Protein AF-A0A8J2L4F2-F1 (afdb_monomer_lite)

Sequence (166 aa):
MAMRLTNVILVDCFCTAGYQGKSCDRCDYGYFGNPWEPSGICQPCRCNPYGSVSDECHEITGQCNCRKGVTGRDCSRCSGRHVIIGKMCTSCDDQCTGLLLNTVEDISNILYRVNISQDTAAVWKALLILDTTAKNLRGNVTNLMTLPLFLDDMPDYSNLYRIFLV

Organism: NCBI:txid39272

Structure (mmCIF, N/CA/C/O backbone):
data_AF-A0A8J2L4F2-F1
#
_entry.id   AF-A0A8J2L4F2-F1
#
loop_
_atom_site.group_PDB
_atom_site.id
_atom_site.type_symbol
_atom_site.label_atom_id
_atom_site.label_alt_id
_atom_site.label_comp_id
_atom_site.label_asym_id
_atom_site.label_entity_id
_atom_site.label_seq_id
_atom_site.pdbx_PDB_ins_code
_atom_site.Cartn_x
_atom_site.Cartn_y
_atom_site.Cartn_z
_atom_site.occupancy
_atom_site.B_iso_or_equiv
_atom_site.auth_seq_id
_atom_site.auth_comp_id
_atom_site.auth_asym_id
_atom_site.auth_atom_id
_atom_site.pdbx_PDB_model_num
ATOM 1 N N . MET A 1 1 ? 27.275 -8.928 -28.806 1.00 44.38 1 MET A N 1
ATOM 2 C CA . MET A 1 1 ? 27.590 -9.550 -30.115 1.00 44.38 1 MET A CA 1
ATOM 3 C C . MET A 1 1 ? 26.737 -8.856 -31.165 1.00 44.38 1 MET A C 1
ATOM 5 O O . MET A 1 1 ? 25.538 -8.780 -30.958 1.00 44.38 1 MET A O 1
ATOM 9 N N . ALA A 1 2 ? 27.319 -8.304 -32.232 1.00 48.75 2 ALA A N 1
ATOM 10 C CA . ALA A 1 2 ? 26.551 -7.661 -33.302 1.00 48.75 2 ALA A CA 1
ATOM 11 C C . ALA A 1 2 ? 26.219 -8.697 -34.389 1.00 48.75 2 ALA A C 1
ATOM 13 O O . ALA A 1 2 ? 27.132 -9.215 -35.034 1.00 48.75 2 ALA A O 1
ATOM 14 N N . MET A 1 3 ? 24.939 -9.021 -34.590 1.00 52.62 3 MET A N 1
ATOM 15 C CA . MET A 1 3 ? 24.500 -9.808 -35.748 1.00 52.62 3 MET A CA 1
ATOM 16 C C . MET A 1 3 ? 24.290 -8.871 -36.941 1.00 52.62 3 MET A C 1
ATOM 18 O O . MET A 1 3 ? 23.535 -7.905 -36.868 1.00 52.62 3 MET A O 1
ATOM 22 N N . ARG A 1 4 ? 25.001 -9.140 -38.039 1.00 50.22 4 ARG A N 1
ATOM 23 C CA . ARG A 1 4 ? 25.004 -8.320 -39.254 1.00 50.22 4 ARG A CA 1
ATOM 24 C C . ARG A 1 4 ? 23.988 -8.894 -40.244 1.00 50.22 4 ARG A C 1
ATOM 26 O O . ARG A 1 4 ? 24.300 -9.838 -40.961 1.00 50.22 4 ARG A O 1
ATOM 33 N N . LEU A 1 5 ? 22.792 -8.318 -40.309 1.00 54.59 5 LEU A N 1
ATOM 34 C CA . LEU A 1 5 ? 21.859 -8.533 -41.417 1.00 54.59 5 LEU A CA 1
ATOM 35 C C . LEU A 1 5 ? 21.591 -7.166 -42.060 1.00 54.59 5 LEU A C 1
ATOM 37 O O . LEU A 1 5 ? 21.020 -6.284 -41.434 1.00 54.59 5 LEU A O 1
ATOM 41 N N . THR A 1 6 ? 22.097 -6.991 -43.289 1.00 58.97 6 THR A N 1
ATOM 42 C CA . THR A 1 6 ? 21.837 -5.871 -44.222 1.00 58.97 6 THR A CA 1
ATOM 43 C C . THR A 1 6 ? 22.084 -4.447 -43.695 1.00 58.97 6 THR A C 1
ATOM 45 O O . THR A 1 6 ? 21.183 -3.868 -43.118 1.00 58.97 6 THR A O 1
ATOM 48 N N . ASN A 1 7 ? 23.269 -3.859 -43.946 1.00 61.09 7 ASN A N 1
ATOM 49 C CA . ASN A 1 7 ? 23.603 -2.408 -43.896 1.00 61.09 7 ASN A CA 1
ATOM 50 C C . ASN A 1 7 ? 22.939 -1.512 -42.818 1.00 61.09 7 ASN A C 1
ATOM 52 O O . ASN A 1 7 ? 22.849 -0.299 -42.982 1.00 61.09 7 ASN A O 1
ATOM 56 N N . VAL A 1 8 ? 22.535 -2.085 -41.690 1.00 60.38 8 VAL A N 1
ATOM 57 C CA . VAL A 1 8 ? 21.955 -1.401 -40.541 1.00 60.38 8 VAL A CA 1
ATOM 58 C C . VAL A 1 8 ? 22.676 -1.961 -39.326 1.00 60.38 8 VAL A C 1
ATOM 60 O O . VAL A 1 8 ? 22.581 -3.147 -39.016 1.00 60.38 8 VAL A O 1
ATOM 63 N N . ILE A 1 9 ? 23.462 -1.119 -38.661 1.00 64.19 9 ILE A N 1
ATOM 64 C CA . ILE A 1 9 ? 24.018 -1.456 -37.352 1.00 64.19 9 ILE A CA 1
ATOM 65 C C . ILE A 1 9 ? 22.866 -1.284 -36.360 1.00 64.19 9 ILE A C 1
ATOM 67 O O . ILE A 1 9 ? 22.557 -0.167 -35.952 1.00 64.19 9 ILE A O 1
ATOM 71 N N . LEU A 1 10 ? 22.198 -2.382 -36.007 1.00 57.62 10 LEU A N 1
ATOM 72 C CA . LEU A 1 10 ? 21.306 -2.415 -34.851 1.00 57.62 10 LEU A CA 1
ATOM 73 C C . LEU A 1 10 ? 22.183 -2.325 -33.599 1.00 57.62 10 LEU A C 1
ATOM 75 O O . LEU A 1 10 ? 22.787 -3.307 -33.169 1.00 57.62 10 LEU A O 1
ATOM 79 N N . VAL A 1 11 ? 22.317 -1.109 -33.066 1.00 65.69 11 VAL A N 1
ATOM 80 C CA . VAL A 1 11 ? 22.847 -0.893 -31.719 1.00 65.69 11 VAL A CA 1
ATOM 81 C C . VAL A 1 11 ? 21.761 -1.356 -30.762 1.00 65.69 11 VAL A C 1
ATOM 83 O O . VAL A 1 11 ? 20.784 -0.646 -30.536 1.00 65.69 11 VAL A O 1
ATOM 86 N N . ASP A 1 12 ? 21.913 -2.579 -30.269 1.00 63.72 12 ASP A N 1
ATOM 87 C CA . ASP A 1 12 ? 21.112 -3.084 -29.167 1.00 63.72 12 ASP A CA 1
ATOM 88 C C . ASP A 1 12 ? 21.748 -2.586 -27.865 1.00 63.72 12 ASP A C 1
ATOM 90 O O . ASP A 1 12 ? 22.872 -2.966 -27.514 1.00 63.72 12 ASP A O 1
ATOM 94 N N . CYS A 1 13 ? 21.084 -1.636 -27.211 1.00 71.38 13 CYS A N 1
ATOM 95 C CA . CYS A 1 13 ? 21.516 -1.129 -25.917 1.00 71.38 13 CYS A CA 1
ATOM 96 C C . CYS A 1 13 ? 21.115 -2.148 -24.851 1.00 71.38 13 CYS A C 1
ATOM 98 O O . CYS A 1 13 ? 19.934 -2.332 -24.572 1.00 71.38 13 CYS A O 1
ATOM 100 N N . PHE A 1 14 ? 22.101 -2.794 -24.231 1.00 83.69 14 PHE A N 1
ATOM 101 C CA . PHE A 1 14 ? 21.850 -3.678 -23.097 1.00 83.69 14 PHE A CA 1
ATOM 102 C C . PHE A 1 14 ? 21.649 -2.841 -21.834 1.00 83.69 14 PHE A C 1
ATOM 104 O O . PHE A 1 14 ? 22.610 -2.307 -21.278 1.00 83.69 14 PHE A O 1
ATOM 111 N N . CYS A 1 15 ? 20.398 -2.720 -21.396 1.00 88.94 15 CYS A N 1
ATOM 112 C CA . CYS A 1 15 ? 20.060 -2.029 -20.159 1.00 88.94 15 CYS A CA 1
ATOM 113 C C . CYS A 1 15 ? 20.359 -2.885 -18.925 1.00 88.94 15 CYS A C 1
ATOM 115 O O . CYS A 1 15 ? 20.265 -4.114 -18.947 1.00 88.94 15 CYS A O 1
ATOM 117 N N . THR A 1 16 ? 20.717 -2.223 -17.825 1.00 90.56 16 THR A N 1
ATOM 118 C CA . THR A 1 16 ? 20.777 -2.855 -16.504 1.00 90.56 16 THR A CA 1
ATOM 119 C C . THR A 1 16 ? 19.389 -3.321 -16.071 1.00 90.56 16 THR A C 1
ATOM 121 O O . THR A 1 16 ? 18.385 -2.730 -16.462 1.00 90.56 16 THR A O 1
ATOM 124 N N . ALA A 1 17 ? 19.327 -4.355 -15.229 1.00 91.69 17 ALA A N 1
ATOM 125 C CA . ALA A 1 17 ? 18.059 -4.888 -14.733 1.00 91.69 17 ALA A CA 1
ATOM 126 C C . ALA A 1 17 ? 17.176 -3.780 -14.127 1.00 91.69 17 ALA A C 1
ATOM 128 O O . ALA A 1 17 ? 17.641 -3.002 -13.292 1.00 91.69 17 ALA A O 1
ATOM 129 N N . GLY A 1 18 ? 15.912 -3.727 -14.553 1.00 92.75 18 GLY A N 1
ATOM 130 C CA . GLY A 1 18 ? 14.942 -2.718 -14.123 1.00 92.75 18 GLY A CA 1
ATOM 131 C C . GLY A 1 18 ? 14.886 -1.451 -14.977 1.00 92.75 18 GLY A C 1
ATOM 132 O O . GLY A 1 18 ? 14.097 -0.562 -14.663 1.00 92.75 18 GLY A O 1
ATOM 133 N N . TYR A 1 19 ? 15.677 -1.362 -16.049 1.00 93.81 19 TYR A N 1
ATOM 134 C CA . TYR A 1 19 ? 15.682 -0.243 -16.992 1.00 93.81 19 TYR A CA 1
ATOM 135 C C . TYR A 1 19 ? 15.325 -0.722 -18.401 1.00 93.81 19 TYR A C 1
ATOM 137 O O . TYR A 1 19 ? 15.738 -1.801 -18.820 1.00 93.81 19 TYR A O 1
ATOM 145 N N . GLN A 1 20 ? 14.613 0.113 -19.152 1.00 91.31 20 GLN A N 1
ATOM 146 C CA . GLN A 1 20 ? 14.203 -0.143 -20.530 1.00 91.31 20 GLN A CA 1
ATOM 147 C C . GLN A 1 20 ? 14.282 1.123 -21.394 1.00 91.31 20 GLN A C 1
ATOM 149 O O . GLN A 1 20 ? 14.461 2.240 -20.905 1.00 91.31 20 GLN A O 1
ATOM 154 N N . GLY A 1 21 ? 14.093 0.948 -22.702 1.00 88.25 21 GLY A N 1
ATOM 155 C CA . GLY A 1 21 ? 14.142 2.022 -23.691 1.00 88.25 21 GLY A CA 1
ATOM 156 C C . GLY A 1 21 ? 15.442 2.025 -24.487 1.00 88.25 21 GLY A C 1
ATOM 157 O O . GLY A 1 21 ? 16.420 1.374 -24.132 1.00 88.25 21 GLY A O 1
ATOM 158 N N . LYS A 1 22 ? 15.457 2.778 -25.591 1.00 86.25 22 LYS A N 1
ATOM 159 C CA . LYS A 1 22 ? 16.610 2.826 -26.506 1.00 86.25 22 LYS A CA 1
ATOM 160 C C . LYS A 1 22 ? 17.876 3.348 -25.818 1.00 86.25 22 LYS A C 1
ATOM 162 O O . LYS A 1 22 ? 18.977 2.980 -26.215 1.00 86.25 22 LYS A O 1
ATOM 167 N N . SER A 1 23 ? 17.704 4.190 -24.803 1.00 87.12 23 SER A N 1
ATOM 168 C CA . SER A 1 23 ? 18.790 4.785 -24.023 1.00 87.12 23 SER A CA 1
ATOM 169 C C . SER A 1 23 ? 18.741 4.381 -22.546 1.00 87.12 23 SER A C 1
ATOM 171 O O . SER A 1 23 ? 19.390 5.034 -21.736 1.00 87.12 23 SER A O 1
ATOM 173 N N . CYS A 1 24 ? 17.978 3.337 -22.190 1.00 89.75 24 CYS A N 1
ATOM 174 C CA . CYS A 1 24 ? 17.750 2.920 -20.798 1.00 89.75 24 CYS A CA 1
ATOM 175 C C . CYS A 1 24 ? 17.217 4.058 -19.912 1.00 89.75 24 CYS A C 1
ATOM 177 O O . CYS A 1 24 ? 17.610 4.224 -18.760 1.00 89.75 24 CYS A O 1
ATOM 179 N N . ASP A 1 25 ? 16.349 4.877 -20.496 1.00 89.25 25 ASP A N 1
ATOM 180 C CA . ASP A 1 25 ? 15.871 6.146 -19.963 1.00 89.25 25 ASP A CA 1
ATOM 181 C C . ASP A 1 25 ? 14.566 6.009 -19.167 1.00 89.25 25 ASP A C 1
ATOM 183 O O . ASP A 1 25 ? 14.094 6.973 -18.573 1.00 89.25 25 ASP A O 1
ATOM 187 N N . ARG A 1 26 ? 13.984 4.806 -19.122 1.00 91.50 26 ARG A N 1
ATOM 188 C CA . ARG A 1 26 ? 12.739 4.516 -18.402 1.00 91.50 26 ARG A CA 1
ATOM 189 C C . ARG A 1 26 ? 12.878 3.266 -17.550 1.00 91.50 26 ARG A C 1
ATOM 191 O O . ARG A 1 26 ? 13.705 2.404 -17.837 1.00 91.50 26 ARG A O 1
ATOM 198 N N . CYS A 1 27 ? 12.043 3.153 -16.523 1.00 94.75 27 CYS A N 1
ATOM 199 C CA . CYS A 1 27 ? 11.979 1.940 -15.719 1.00 94.75 27 CYS A CA 1
ATOM 200 C C . CYS A 1 27 ? 11.226 0.835 -16.449 1.00 94.75 27 CYS A C 1
ATOM 202 O O . CYS A 1 27 ? 10.245 1.096 -17.145 1.00 94.75 27 CYS A O 1
ATOM 204 N N . ASP A 1 28 ? 11.748 -0.383 -16.335 1.00 94.62 28 ASP A N 1
ATOM 205 C CA . ASP A 1 28 ? 11.176 -1.581 -16.942 1.00 94.62 28 ASP A CA 1
ATOM 206 C C . ASP A 1 28 ? 9.878 -2.005 -16.240 1.00 94.62 28 ASP A C 1
ATOM 208 O O . ASP A 1 28 ? 9.529 -1.501 -15.169 1.00 94.62 28 ASP A O 1
ATOM 212 N N . TYR A 1 29 ? 9.158 -2.945 -16.840 1.00 93.38 29 TYR A N 1
ATOM 213 C CA . TYR A 1 29 ? 7.964 -3.543 -16.257 1.00 93.38 29 TYR A CA 1
ATOM 214 C C . TYR A 1 29 ? 8.206 -4.029 -14.820 1.00 93.38 29 TYR A C 1
ATOM 216 O O . TYR A 1 29 ? 9.168 -4.744 -14.543 1.00 93.38 29 TYR A O 1
ATOM 224 N N . GLY A 1 30 ? 7.323 -3.652 -13.892 1.00 94.25 30 GLY A N 1
ATOM 225 C CA . GLY A 1 30 ? 7.474 -3.990 -12.474 1.00 94.25 30 GLY A CA 1
ATOM 226 C C . GLY A 1 30 ? 8.529 -3.153 -11.737 1.00 94.25 30 GLY A C 1
ATOM 227 O O . GLY A 1 30 ? 8.863 -3.484 -10.595 1.00 94.25 30 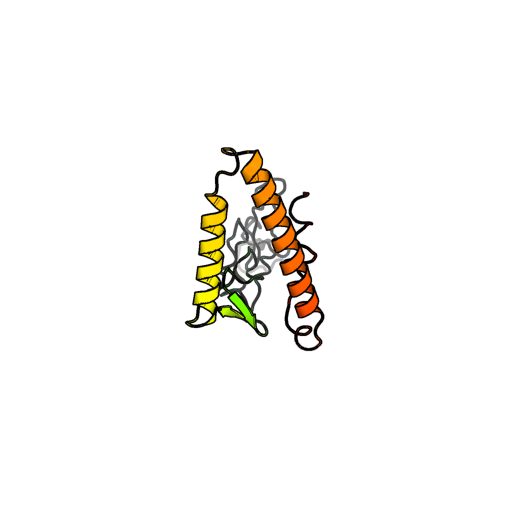GLY A O 1
ATOM 228 N N . TYR A 1 31 ? 9.028 -2.068 -12.342 1.00 96.31 31 TYR A N 1
ATOM 229 C CA . TYR A 1 31 ? 9.903 -1.075 -11.719 1.00 96.31 31 TYR A CA 1
ATOM 230 C C . TYR A 1 31 ? 9.320 0.343 -11.827 1.00 96.31 31 TYR A C 1
ATOM 232 O O . TYR A 1 31 ? 8.555 0.656 -12.734 1.00 96.31 31 TYR A O 1
ATOM 240 N N . PHE A 1 32 ? 9.704 1.217 -10.898 1.00 96.56 32 PHE A N 1
ATOM 241 C CA . PHE A 1 32 ? 9.307 2.624 -10.855 1.00 96.56 32 PHE A CA 1
ATOM 242 C C . PHE A 1 32 ? 10.478 3.518 -10.435 1.00 96.56 32 PHE A C 1
ATOM 244 O O . PHE A 1 32 ? 11.428 3.052 -9.806 1.00 96.56 32 PHE A O 1
ATOM 251 N N . GLY A 1 33 ? 10.406 4.803 -10.759 1.00 95.38 33 GLY A N 1
ATOM 252 C CA . GLY A 1 33 ? 11.415 5.812 -10.463 1.00 95.38 33 GLY A CA 1
ATOM 253 C C . GLY A 1 33 ? 11.638 6.756 -11.642 1.00 95.38 33 GLY A C 1
ATOM 254 O O . GLY A 1 33 ? 10.983 6.658 -12.677 1.00 95.38 33 GLY A O 1
ATOM 255 N N . ASN A 1 34 ? 12.584 7.681 -11.482 1.00 93.25 34 ASN A N 1
ATOM 256 C CA . ASN A 1 34 ? 12.928 8.663 -12.507 1.00 93.25 34 ASN A CA 1
ATOM 257 C C . ASN A 1 34 ? 14.442 8.654 -12.799 1.00 93.25 34 ASN A C 1
ATOM 259 O O . ASN A 1 34 ? 15.176 9.389 -12.145 1.00 93.25 34 ASN A O 1
ATOM 263 N N . PRO A 1 35 ? 14.930 7.869 -13.778 1.00 90.25 35 PRO A N 1
ATOM 264 C CA . PRO A 1 35 ? 16.356 7.794 -14.125 1.00 90.25 35 PRO A CA 1
ATOM 265 C C . PRO A 1 35 ? 17.008 9.116 -14.555 1.00 90.25 35 PRO A C 1
ATOM 267 O O . PRO A 1 35 ? 18.233 9.203 -14.589 1.00 90.25 35 PRO A O 1
ATOM 270 N N . TRP A 1 36 ? 16.218 10.132 -14.919 1.00 87.44 36 TRP A N 1
ATOM 271 C CA . TRP A 1 36 ? 16.740 11.440 -15.322 1.00 87.44 36 TRP A CA 1
ATOM 272 C C . TRP A 1 36 ? 17.126 12.328 -14.136 1.00 87.44 36 TRP A C 1
ATOM 274 O O . TRP A 1 36 ? 17.839 13.317 -14.320 1.00 87.44 36 TRP A O 1
ATOM 284 N N . GLU A 1 37 ? 16.671 12.005 -12.925 1.00 89.81 37 GLU A N 1
ATOM 285 C CA . GLU A 1 37 ? 17.082 12.730 -11.726 1.00 89.81 37 GLU A CA 1
ATOM 286 C C . GLU A 1 37 ? 18.483 12.292 -11.267 1.00 89.81 37 GLU A C 1
ATOM 288 O O . GLU A 1 37 ? 18.792 11.103 -11.314 1.00 89.81 37 GLU A O 1
ATOM 293 N N . PRO A 1 38 ? 19.327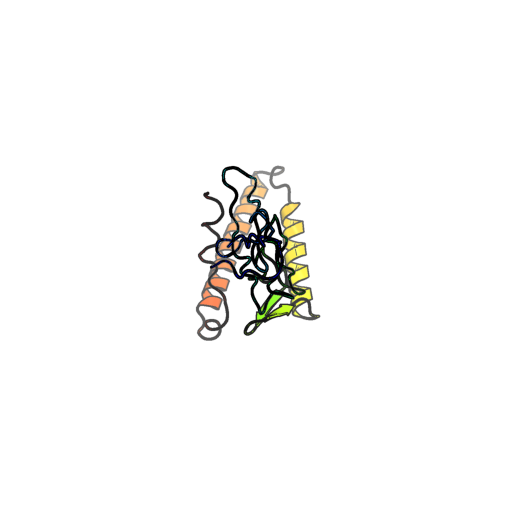 13.207 -10.744 1.00 83.94 38 PRO A N 1
ATOM 294 C CA . PRO A 1 38 ? 20.703 12.889 -10.334 1.00 83.94 38 PRO A CA 1
ATOM 295 C C . PRO A 1 38 ? 20.822 11.731 -9.330 1.00 83.94 38 PRO A C 1
ATOM 297 O O . PRO A 1 38 ? 21.843 11.050 -9.291 1.00 83.94 38 PRO A O 1
ATOM 300 N N . SER A 1 39 ? 19.778 11.520 -8.526 1.00 85.06 39 SER A N 1
ATOM 301 C CA . SER A 1 39 ? 19.672 10.451 -7.524 1.00 85.06 39 SER A CA 1
ATOM 302 C C . SER A 1 39 ? 18.581 9.430 -7.864 1.00 85.06 39 SER A C 1
ATOM 304 O O . SER A 1 39 ? 18.261 8.569 -7.043 1.00 85.06 39 SER A O 1
ATOM 306 N N . GLY A 1 40 ? 17.957 9.557 -9.033 1.00 86.19 40 GLY A N 1
ATOM 307 C CA . GLY A 1 40 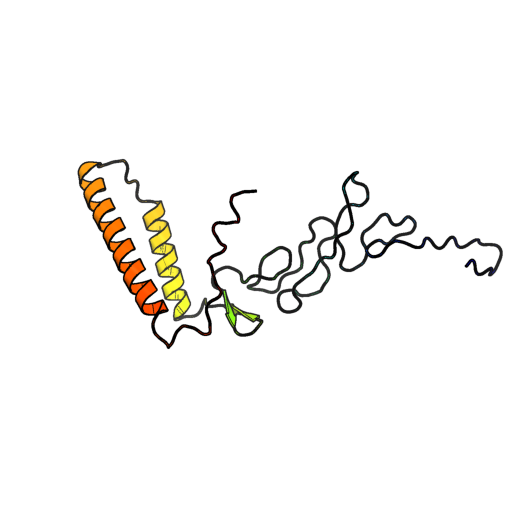? 16.815 8.757 -9.426 1.00 86.19 40 GLY A CA 1
ATOM 308 C C . GLY A 1 40 ? 17.245 7.412 -9.998 1.00 86.19 40 GLY A C 1
ATOM 309 O O . GLY A 1 40 ? 18.062 7.320 -10.911 1.00 86.19 40 GLY A O 1
ATOM 310 N N . ILE A 1 41 ? 16.693 6.342 -9.434 1.00 92.25 41 ILE A N 1
ATOM 311 C CA . ILE A 1 41 ? 16.973 4.964 -9.840 1.00 92.25 41 ILE A CA 1
ATOM 312 C C . ILE A 1 41 ? 15.667 4.209 -10.046 1.00 92.25 41 ILE A C 1
ATOM 314 O O . ILE A 1 41 ? 14.657 4.534 -9.421 1.00 92.25 41 ILE A O 1
ATOM 318 N N . CYS A 1 42 ? 15.701 3.175 -10.881 1.00 95.75 42 CYS A N 1
ATOM 319 C CA . CYS A 1 42 ? 14.572 2.269 -11.017 1.00 95.75 42 CYS A CA 1
ATOM 320 C C . CYS A 1 42 ? 14.559 1.265 -9.868 1.00 95.75 42 CYS A C 1
ATOM 322 O O . CYS A 1 42 ? 15.519 0.525 -9.642 1.00 95.75 42 CYS A O 1
ATOM 324 N N . GLN A 1 43 ? 13.453 1.240 -9.136 1.00 95.69 43 GLN A N 1
ATOM 325 C CA . GLN A 1 43 ? 13.226 0.373 -7.990 1.00 95.69 43 GLN A CA 1
ATOM 326 C C . GLN A 1 43 ? 12.092 -0.606 -8.291 1.00 95.69 43 GLN A C 1
ATOM 328 O O . GLN A 1 43 ? 11.117 -0.221 -8.928 1.00 95.69 43 GLN A O 1
ATOM 333 N N . PRO A 1 44 ? 12.171 -1.864 -7.828 1.00 96.50 44 PRO A N 1
ATOM 334 C CA . PRO A 1 44 ? 11.100 -2.825 -8.054 1.00 96.50 44 PRO A CA 1
ATOM 335 C C . PRO A 1 44 ? 9.818 -2.394 -7.327 1.00 96.50 44 PRO A C 1
ATOM 337 O O . PRO A 1 44 ? 9.855 -2.031 -6.148 1.00 96.50 44 PRO A O 1
ATOM 340 N N . CYS A 1 45 ? 8.673 -2.515 -7.998 1.00 96.88 45 CYS A N 1
ATOM 341 C CA . CYS A 1 45 ? 7.349 -2.168 -7.480 1.00 96.88 45 CYS A CA 1
ATOM 342 C C . CYS A 1 45 ? 7.027 -2.901 -6.170 1.00 96.88 45 CYS A C 1
ATOM 344 O O . CYS A 1 45 ? 6.622 -2.271 -5.187 1.00 96.88 45 CYS A O 1
ATOM 346 N N 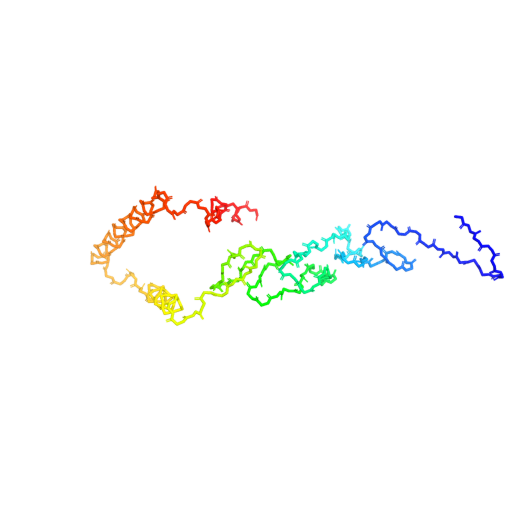. ARG A 1 46 ? 7.267 -4.223 -6.142 1.00 96.69 46 ARG A N 1
ATOM 347 C CA . ARG A 1 46 ? 6.951 -5.136 -5.024 1.00 96.69 46 ARG A CA 1
ATOM 348 C C . ARG A 1 46 ? 5.467 -5.146 -4.632 1.00 96.69 46 ARG A C 1
ATOM 350 O O . ARG A 1 46 ? 5.156 -5.229 -3.450 1.00 96.69 46 ARG A O 1
ATOM 357 N N . CYS A 1 47 ? 4.557 -5.065 -5.601 1.00 97.62 47 CYS A N 1
ATOM 358 C CA . CYS A 1 47 ? 3.126 -5.163 -5.321 1.00 97.62 47 CYS A CA 1
ATOM 359 C C . CYS A 1 47 ? 2.775 -6.526 -4.703 1.00 97.62 47 CYS A C 1
ATOM 361 O O . CYS A 1 47 ? 3.230 -7.569 -5.175 1.00 97.62 47 CYS A O 1
ATOM 363 N N . ASN A 1 48 ? 1.973 -6.523 -3.637 1.00 95.44 48 ASN A N 1
ATOM 364 C CA . ASN A 1 48 ? 1.538 -7.739 -2.965 1.00 95.44 48 ASN A CA 1
ATOM 365 C C . ASN A 1 48 ? 0.566 -8.514 -3.874 1.00 95.44 48 ASN A C 1
ATOM 367 O O . ASN A 1 48 ? -0.534 -8.020 -4.110 1.00 95.44 48 ASN A O 1
ATOM 371 N N . PRO A 1 49 ? 0.881 -9.752 -4.297 1.00 94.75 49 PRO A N 1
ATOM 372 C CA . PRO A 1 49 ? 0.060 -10.495 -5.258 1.00 94.75 49 PRO A CA 1
ATOM 373 C C . PRO A 1 49 ? -1.358 -10.817 -4.757 1.00 94.75 49 PRO A C 1
ATOM 375 O O . PRO A 1 49 ? -2.261 -11.043 -5.560 1.00 94.75 49 PRO A O 1
ATOM 378 N N . TYR A 1 50 ? -1.576 -10.838 -3.438 1.00 93.69 50 TYR A N 1
ATOM 379 C CA . TYR A 1 50 ? -2.901 -11.034 -2.842 1.00 93.69 50 TYR A CA 1
ATOM 380 C C . TYR A 1 50 ? -3.667 -9.715 -2.669 1.00 93.69 50 TYR A C 1
ATOM 382 O O . TYR A 1 50 ? -4.896 -9.714 -2.607 1.00 93.69 50 TYR A O 1
ATOM 390 N N . GLY A 1 51 ? -2.948 -8.593 -2.594 1.00 95.00 51 GLY A N 1
ATOM 391 C CA . GLY A 1 51 ? -3.502 -7.267 -2.335 1.00 95.00 51 GLY A CA 1
ATOM 392 C C . GLY A 1 51 ? -3.650 -6.382 -3.572 1.00 95.00 51 GLY A C 1
ATOM 393 O O . GLY A 1 51 ? -4.479 -5.472 -3.566 1.00 95.00 51 GLY A O 1
ATOM 394 N N . SER A 1 52 ? -2.892 -6.639 -4.637 1.00 96.62 52 SER A N 1
ATOM 395 C CA . SER A 1 52 ? -2.902 -5.866 -5.878 1.00 96.62 52 SER A CA 1
ATOM 396 C C . SER A 1 52 ? -3.632 -6.582 -7.017 1.00 96.62 52 SER A C 1
ATOM 398 O O . SER A 1 52 ? -3.876 -7.794 -6.995 1.00 96.62 52 SER A O 1
ATOM 400 N N . VAL A 1 53 ? -4.056 -5.797 -8.005 1.00 96.38 53 VAL A N 1
ATOM 401 C CA . VAL A 1 53 ? -4.696 -6.286 -9.235 1.00 96.38 53 VAL A CA 1
ATOM 402 C C . VAL A 1 53 ? -3.652 -6.863 -10.196 1.00 96.38 53 VAL A C 1
ATOM 404 O O . VAL A 1 53 ? -3.919 -7.879 -10.832 1.00 96.38 53 VAL A O 1
ATOM 407 N N . SER A 1 54 ? -2.470 -6.249 -10.247 1.00 94.94 54 SER A N 1
ATOM 408 C CA . SER A 1 54 ? -1.299 -6.660 -11.027 1.00 94.94 54 SER A CA 1
ATOM 409 C C . SER A 1 54 ? -0.007 -6.379 -10.245 1.00 94.94 54 SER A C 1
ATOM 411 O O . SER A 1 54 ? -0.036 -5.806 -9.150 1.00 94.94 54 SER A O 1
ATOM 413 N N . ASP A 1 55 ? 1.123 -6.820 -10.782 1.00 92.94 55 ASP A N 1
ATOM 414 C CA . ASP A 1 55 ? 2.482 -6.510 -10.324 1.00 92.94 55 ASP A CA 1
ATOM 415 C C . ASP A 1 55 ? 3.023 -5.174 -10.872 1.00 92.94 55 ASP A C 1
ATOM 417 O O . ASP A 1 55 ? 4.044 -4.677 -10.392 1.00 92.94 55 ASP A O 1
ATOM 421 N N . GLU A 1 56 ? 2.301 -4.557 -11.810 1.00 93.94 56 GLU A N 1
ATOM 422 C CA . GLU A 1 56 ? 2.541 -3.192 -12.279 1.00 93.94 56 GLU A CA 1
ATOM 423 C C . GLU A 1 56 ? 2.223 -2.147 -11.208 1.00 93.94 56 GLU A C 1
ATOM 425 O O . GLU A 1 56 ? 1.227 -2.218 -10.477 1.00 93.94 56 GLU A O 1
ATOM 430 N N . CYS A 1 57 ? 3.051 -1.109 -11.171 1.00 97.00 57 CYS A N 1
ATOM 431 C CA . CYS A 1 57 ? 2.830 0.062 -10.348 1.00 97.00 57 CYS A CA 1
ATOM 432 C C . CYS A 1 57 ? 3.051 1.342 -11.151 1.00 97.00 57 CYS A C 1
ATOM 434 O O . CYS A 1 57 ? 3.617 1.331 -12.241 1.00 97.00 57 CYS A O 1
ATOM 436 N N . HIS A 1 58 ? 2.578 2.458 -10.608 1.00 96.69 58 HIS A N 1
ATOM 437 C CA . HIS A 1 58 ? 2.734 3.764 -11.226 1.00 96.69 58 HIS A CA 1
ATOM 438 C C . HIS A 1 58 ? 4.220 4.106 -11.434 1.00 96.69 58 HIS A C 1
ATOM 440 O O . HIS A 1 58 ? 4.989 4.112 -10.474 1.00 96.69 58 HIS A O 1
ATOM 446 N N . GLU A 1 59 ? 4.592 4.494 -12.657 1.00 92.88 59 GLU A N 1
ATOM 447 C CA . GLU A 1 59 ? 5.988 4.629 -13.111 1.00 92.88 59 GLU A CA 1
ATOM 448 C C . GLU A 1 59 ? 6.853 5.552 -12.242 1.00 92.88 59 GLU A C 1
ATOM 450 O O . GLU A 1 59 ? 8.031 5.283 -12.067 1.00 92.88 59 GLU A O 1
ATOM 455 N N . ILE A 1 60 ? 6.288 6.623 -11.673 1.00 92.19 60 ILE A N 1
ATOM 456 C CA . ILE A 1 60 ? 7.032 7.562 -10.811 1.00 92.19 60 ILE A CA 1
ATOM 457 C C . ILE A 1 60 ? 6.842 7.294 -9.311 1.00 92.19 60 ILE A C 1
ATOM 459 O O . ILE A 1 60 ? 7.812 7.209 -8.567 1.00 92.19 60 ILE A O 1
ATOM 463 N N . THR A 1 61 ? 5.599 7.178 -8.832 1.00 94.31 61 THR A N 1
ATOM 464 C CA . THR A 1 61 ? 5.303 7.061 -7.390 1.00 94.31 61 THR A CA 1
ATOM 465 C C . THR A 1 61 ? 5.480 5.647 -6.843 1.00 94.31 61 THR A C 1
ATOM 467 O O . THR A 1 61 ? 5.527 5.449 -5.627 1.00 94.31 61 THR A O 1
ATOM 470 N N . GLY A 1 62 ? 5.510 4.648 -7.723 1.00 96.56 62 GLY A N 1
ATOM 471 C CA . GLY A 1 62 ? 5.540 3.243 -7.350 1.00 96.56 62 GLY A CA 1
ATOM 472 C C . GLY A 1 62 ? 4.248 2.731 -6.730 1.00 96.56 62 GLY A C 1
ATOM 473 O O . GLY A 1 62 ? 4.269 1.660 -6.125 1.00 96.56 62 GLY A O 1
ATOM 474 N N . GLN A 1 63 ? 3.146 3.482 -6.813 1.00 98.00 63 GLN A N 1
ATOM 475 C CA . GLN A 1 63 ? 1.859 3.071 -6.258 1.00 98.00 63 GLN A CA 1
ATOM 476 C C . GLN A 1 63 ? 1.270 1.919 -7.075 1.00 98.00 63 GLN A C 1
ATOM 478 O O . GLN A 1 63 ? 0.983 2.068 -8.263 1.00 98.00 63 GLN A O 1
ATOM 483 N N . CYS A 1 64 ? 1.065 0.780 -6.427 1.00 98.06 64 CYS A N 1
ATOM 484 C CA . CYS A 1 64 ? 0.404 -0.384 -7.000 1.00 98.06 64 CYS A CA 1
ATOM 485 C C . CYS A 1 64 ? -1.113 -0.176 -7.088 1.00 98.06 64 CYS A C 1
ATOM 487 O O . CYS A 1 64 ? -1.708 0.548 -6.280 1.00 98.06 64 CYS A O 1
ATOM 489 N N . ASN A 1 65 ? -1.757 -0.854 -8.038 1.00 97.50 65 ASN A N 1
ATOM 490 C CA . ASN A 1 65 ? -3.214 -0.862 -8.142 1.00 97.50 65 ASN A CA 1
ATOM 491 C C . ASN A 1 65 ? -3.814 -1.842 -7.119 1.00 97.50 65 ASN A C 1
ATOM 493 O O . ASN A 1 65 ? -3.785 -3.058 -7.325 1.00 97.50 65 ASN A O 1
ATOM 497 N N . CYS A 1 66 ? -4.314 -1.323 -5.996 1.00 97.38 66 CYS A N 1
ATOM 498 C CA . CYS A 1 66 ? -4.813 -2.145 -4.895 1.00 97.38 66 CYS A CA 1
ATOM 499 C C . CYS A 1 66 ? -6.239 -2.646 -5.130 1.00 97.38 66 CYS A C 1
ATOM 501 O O . CYS A 1 66 ? -7.107 -1.935 -5.637 1.00 97.38 66 CYS A O 1
ATOM 503 N N . ARG A 1 67 ? -6.502 -3.879 -4.693 1.00 96.06 67 ARG A N 1
ATOM 504 C CA . ARG A 1 67 ? -7.855 -4.436 -4.615 1.00 96.06 67 ARG A CA 1
ATOM 505 C C . ARG A 1 67 ? -8.676 -3.675 -3.573 1.00 96.06 67 ARG A C 1
ATOM 507 O O . ARG A 1 67 ? -8.147 -3.041 -2.660 1.00 96.06 67 ARG A O 1
ATOM 514 N N . LYS A 1 68 ? -10.002 -3.773 -3.685 1.00 95.12 68 LYS A N 1
ATOM 515 C CA . LYS A 1 68 ? -10.924 -3.169 -2.717 1.00 95.12 68 LYS A CA 1
ATOM 516 C C . LYS A 1 68 ? -10.614 -3.675 -1.302 1.00 95.12 68 LYS A C 1
ATOM 518 O O . LYS A 1 68 ? -10.454 -4.873 -1.100 1.00 95.12 68 LYS A O 1
ATOM 523 N N . GLY A 1 69 ? -10.556 -2.754 -0.341 1.00 94.25 69 GLY A N 1
ATOM 524 C CA . GLY A 1 69 ? -10.264 -3.082 1.056 1.00 94.25 69 GLY A CA 1
ATOM 525 C C . GLY A 1 69 ? -8.777 -3.232 1.382 1.00 94.25 69 GLY A C 1
ATOM 526 O O . GLY A 1 69 ? -8.448 -3.611 2.503 1.00 94.25 69 GLY A O 1
ATOM 527 N N . VAL A 1 70 ? -7.889 -2.921 0.434 1.00 96.44 70 VAL A N 1
ATOM 528 C CA . VAL A 1 70 ? -6.430 -2.973 0.580 1.00 96.44 70 VAL A CA 1
ATOM 529 C C . VAL A 1 70 ? -5.838 -1.578 0.336 1.00 96.44 70 VAL A C 1
ATOM 531 O O . VAL A 1 70 ? -6.360 -0.803 -0.463 1.00 96.44 70 VAL A O 1
ATOM 534 N N . THR A 1 71 ? -4.752 -1.247 1.028 1.00 95.44 71 THR A N 1
ATOM 535 C CA . THR A 1 71 ? -4.061 0.045 0.994 1.00 95.44 71 THR A CA 1
ATOM 536 C C . THR A 1 71 ? -2.544 -0.113 1.155 1.00 95.44 71 THR A C 1
ATOM 538 O O . THR A 1 71 ? -2.024 -1.204 1.407 1.00 95.44 71 THR A O 1
ATOM 541 N N . GLY A 1 72 ? -1.827 1.004 1.029 1.00 95.31 72 GLY A N 1
ATOM 542 C CA . GLY A 1 72 ? -0.369 1.086 1.016 1.00 95.31 72 GLY A CA 1
ATOM 543 C C . GLY A 1 72 ? 0.198 1.153 -0.402 1.00 95.31 72 GLY A C 1
ATOM 544 O O . GLY A 1 72 ? -0.471 0.794 -1.372 1.00 95.31 72 GLY A O 1
ATOM 545 N N . ARG A 1 73 ? 1.455 1.602 -0.524 1.00 96.62 73 ARG A N 1
ATOM 546 C CA . ARG A 1 73 ? 2.146 1.716 -1.821 1.00 96.62 73 ARG A CA 1
ATOM 547 C C . ARG A 1 73 ? 2.206 0.374 -2.551 1.00 96.62 73 ARG A C 1
ATOM 549 O O . ARG A 1 73 ? 1.997 0.316 -3.753 1.00 96.62 73 ARG A O 1
ATOM 556 N N . ASP A 1 74 ? 2.466 -0.689 -1.801 1.00 96.31 74 ASP A N 1
ATOM 557 C CA . ASP A 1 74 ? 2.616 -2.066 -2.267 1.00 96.31 74 ASP A CA 1
ATOM 558 C C . ASP A 1 74 ? 1.351 -2.920 -2.078 1.00 96.31 74 ASP A C 1
ATOM 560 O O . ASP A 1 74 ? 1.381 -4.122 -2.330 1.00 96.31 74 ASP A O 1
ATOM 564 N N . CYS A 1 75 ? 0.238 -2.331 -1.630 1.00 97.12 75 CYS A N 1
ATOM 565 C CA . CYS A 1 75 ? -1.003 -3.046 -1.317 1.00 97.12 75 CYS A CA 1
ATOM 566 C C . CYS A 1 75 ? -0.828 -4.171 -0.278 1.00 97.12 75 CYS A C 1
ATOM 568 O O . CYS A 1 75 ? -1.459 -5.222 -0.372 1.00 97.12 75 CYS A O 1
ATOM 570 N N . SER A 1 76 ? 0.049 -3.984 0.712 1.00 94.12 76 SER A N 1
ATOM 571 C CA . SER A 1 76 ? 0.312 -4.991 1.751 1.00 94.12 76 SER A CA 1
ATOM 572 C C . SER A 1 76 ? -0.608 -4.910 2.972 1.00 94.12 76 SER A C 1
ATOM 574 O O . SER A 1 76 ? -0.581 -5.811 3.810 1.00 94.12 76 SER A O 1
ATOM 576 N N . ARG A 1 77 ? -1.416 -3.852 3.102 1.00 94.06 77 ARG A N 1
ATOM 577 C CA . ARG A 1 77 ? -2.200 -3.566 4.313 1.00 94.06 77 ARG A CA 1
ATOM 578 C C . ARG A 1 77 ? -3.686 -3.532 4.004 1.00 94.06 77 ARG A C 1
ATOM 580 O O . ARG A 1 77 ? -4.074 -3.072 2.940 1.00 94.06 77 ARG A O 1
ATOM 587 N N . CYS A 1 78 ? -4.530 -3.936 4.945 1.00 93.00 78 CYS A N 1
ATOM 588 C CA . CYS A 1 78 ? -5.966 -3.722 4.801 1.00 93.00 78 CYS A CA 1
ATOM 589 C C . CYS A 1 78 ? -6.336 -2.260 5.068 1.00 93.00 78 CYS A C 1
ATOM 591 O O . CYS A 1 78 ? -5.738 -1.591 5.915 1.00 93.00 78 CYS A O 1
ATOM 593 N N . SER A 1 79 ? -7.317 -1.762 4.321 1.00 93.88 79 SER A N 1
ATOM 594 C CA . SER A 1 79 ? -7.926 -0.454 4.554 1.00 93.88 79 SER A CA 1
ATOM 595 C C . SER A 1 79 ? -8.742 -0.454 5.849 1.00 93.88 79 SER A C 1
ATOM 597 O O . SER A 1 79 ? -8.980 -1.495 6.461 1.00 93.88 79 SER A O 1
ATOM 599 N N . GLY A 1 80 ? -9.202 0.727 6.269 1.00 88.06 80 GLY A N 1
ATOM 600 C CA . 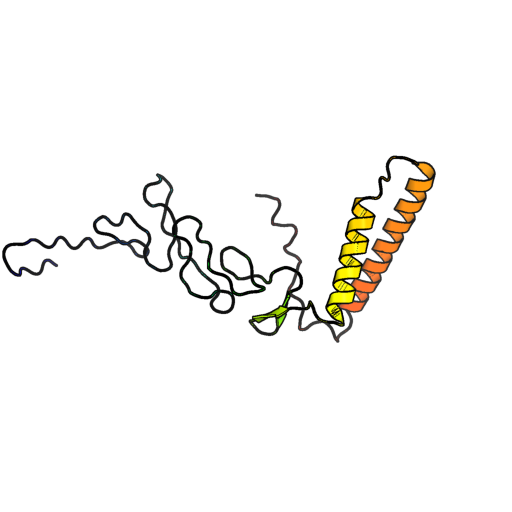GLY A 1 80 ? -10.094 0.850 7.422 1.00 88.06 80 GLY A CA 1
ATOM 601 C C . GLY A 1 80 ? -11.303 -0.085 7.316 1.00 88.06 80 GLY A C 1
ATOM 602 O O . GLY A 1 80 ? -11.802 -0.349 6.218 1.00 88.06 80 GLY A O 1
ATOM 603 N N . ARG A 1 81 ? -11.751 -0.599 8.467 1.00 89.19 81 ARG A N 1
ATOM 604 C CA . ARG A 1 81 ? -12.857 -1.566 8.582 1.00 89.19 81 ARG A CA 1
ATOM 605 C C . ARG A 1 81 ? -12.636 -2.894 7.837 1.00 89.19 81 ARG A C 1
ATOM 607 O O . ARG A 1 81 ? -13.604 -3.585 7.547 1.00 89.19 81 ARG A O 1
ATOM 614 N N . HIS A 1 82 ? -11.392 -3.261 7.523 1.00 92.62 82 HIS A N 1
ATOM 615 C CA . HIS A 1 82 ? -11.043 -4.563 6.949 1.00 92.62 82 HIS A CA 1
ATOM 616 C C . HIS A 1 82 ? -9.991 -5.267 7.810 1.00 92.62 82 HIS A C 1
ATOM 618 O O . HIS A 1 82 ? -9.120 -4.616 8.390 1.00 92.62 82 HIS A O 1
ATOM 624 N N . VAL A 1 83 ? -10.045 -6.596 7.859 1.00 88.88 83 VAL A N 1
ATOM 625 C CA . VAL A 1 83 ? -9.079 -7.446 8.574 1.00 88.88 83 VAL A CA 1
ATOM 626 C C . VAL A 1 83 ? -8.519 -8.518 7.648 1.00 88.88 83 VAL A C 1
ATOM 628 O O . VAL A 1 83 ? -9.142 -8.876 6.647 1.00 88.88 83 VAL A O 1
ATOM 631 N N . ILE A 1 84 ? -7.330 -9.023 7.967 1.00 87.75 84 ILE A N 1
ATOM 632 C CA . ILE A 1 84 ? -6.720 -10.122 7.219 1.00 87.75 84 ILE A CA 1
ATOM 633 C C . ILE A 1 84 ? -7.358 -11.425 7.700 1.00 87.75 84 ILE A C 1
ATOM 635 O O . ILE A 1 84 ? -7.204 -11.786 8.860 1.00 87.75 84 ILE A O 1
ATOM 639 N N . ILE A 1 85 ? -8.044 -12.134 6.802 1.00 86.56 85 ILE A N 1
ATOM 640 C CA . ILE A 1 85 ? -8.476 -13.519 7.023 1.00 86.56 85 ILE A CA 1
ATOM 641 C C . ILE A 1 85 ? -7.738 -14.377 5.996 1.00 86.56 85 ILE A C 1
ATOM 643 O O . ILE A 1 85 ? -7.917 -14.232 4.781 1.00 86.56 85 ILE A O 1
ATOM 647 N N . GLY A 1 86 ? -6.826 -15.224 6.474 1.00 89.94 86 GLY A N 1
ATOM 648 C CA . GLY A 1 86 ? -5.872 -15.926 5.618 1.00 89.94 86 GLY A CA 1
ATOM 649 C C . GLY A 1 86 ? -4.893 -14.956 4.946 1.00 89.94 86 GLY A C 1
ATOM 650 O O . GLY A 1 86 ? -4.002 -14.419 5.595 1.00 89.94 86 GLY A O 1
ATOM 651 N N . LYS A 1 87 ? -5.035 -14.741 3.632 1.00 86.00 87 LYS A N 1
ATOM 652 C CA . LYS A 1 87 ? -4.194 -13.807 2.848 1.00 86.00 87 LYS A CA 1
ATOM 653 C C . LYS A 1 87 ? -4.986 -12.663 2.215 1.00 86.00 87 LYS A C 1
ATOM 655 O O . LYS A 1 87 ? -4.446 -11.934 1.388 1.00 86.00 87 LYS A O 1
ATOM 660 N N . MET A 1 88 ? -6.265 -12.532 2.559 1.00 85.81 88 MET A N 1
ATOM 661 C CA . MET A 1 88 ? -7.177 -11.591 1.917 1.00 85.81 88 MET A CA 1
ATOM 662 C C . MET A 1 88 ? -7.756 -10.615 2.936 1.00 85.81 88 MET A C 1
ATOM 664 O O . MET A 1 88 ? -8.095 -10.993 4.058 1.00 85.81 88 MET A O 1
ATOM 668 N N . CYS A 1 89 ? -7.890 -9.355 2.527 1.00 92.62 89 CYS A N 1
ATOM 669 C CA . CYS A 1 89 ? -8.593 -8.354 3.314 1.00 92.62 89 CYS A CA 1
ATOM 670 C C . CYS A 1 89 ? -10.101 -8.563 3.187 1.00 92.62 89 CYS A C 1
ATOM 672 O O . CYS A 1 89 ? -10.663 -8.462 2.095 1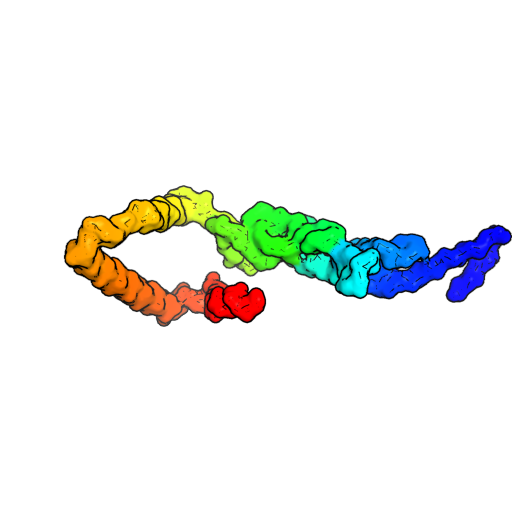.00 92.62 89 CYS A O 1
ATOM 674 N N . THR A 1 90 ? -10.745 -8.843 4.315 1.00 91.06 90 THR A N 1
ATOM 675 C CA . THR A 1 90 ? -12.190 -9.050 4.422 1.00 91.06 90 THR A CA 1
ATOM 676 C C . THR A 1 90 ? -12.811 -7.862 5.141 1.00 91.06 90 THR A C 1
ATOM 678 O O . THR A 1 90 ? -12.277 -7.401 6.147 1.00 91.06 90 THR A O 1
ATOM 681 N N . SER A 1 91 ? -13.915 -7.341 4.603 1.00 93.31 91 SER A N 1
ATOM 682 C CA . SER A 1 91 ? -14.656 -6.236 5.218 1.00 93.31 91 SER A CA 1
ATOM 683 C C . SER A 1 91 ? -15.345 -6.698 6.500 1.00 93.31 91 SER A C 1
ATOM 685 O O . SER A 1 91 ? -16.019 -7.724 6.493 1.00 93.31 91 SER A O 1
ATOM 687 N N . CYS A 1 92 ? -15.224 -5.898 7.555 1.00 90.00 92 CYS A N 1
ATOM 688 C CA . CYS A 1 92 ? -15.982 -6.026 8.801 1.00 90.00 92 CYS A CA 1
ATOM 689 C C . CYS A 1 92 ? -17.209 -5.101 8.828 1.00 90.00 92 CYS A C 1
ATOM 691 O O . CYS A 1 92 ? -17.844 -4.935 9.865 1.00 90.00 92 CYS A O 1
ATOM 693 N N . ASP A 1 93 ? -17.522 -4.432 7.718 1.00 91.12 93 ASP A N 1
ATOM 694 C CA . ASP A 1 93 ? -18.659 -3.513 7.618 1.00 91.12 93 ASP A CA 1
ATOM 695 C C . ASP A 1 93 ? -19.957 -4.277 7.300 1.00 91.12 93 ASP A C 1
ATOM 697 O O . ASP A 1 93 ? -20.553 -4.139 6.233 1.00 91.12 93 ASP A O 1
ATOM 701 N N . ASP A 1 94 ? -20.336 -5.172 8.211 1.00 90.12 94 ASP A N 1
ATOM 702 C CA . ASP A 1 94 ? -21.557 -5.980 8.154 1.00 90.12 94 ASP A CA 1
ATOM 703 C C . ASP A 1 94 ? -22.627 -5.471 9.145 1.00 90.12 94 ASP A C 1
ATOM 705 O O . ASP A 1 94 ? -22.422 -4.499 9.872 1.00 90.12 94 ASP A O 1
ATOM 709 N N . GLN A 1 95 ? -23.800 -6.111 9.184 1.00 91.62 95 GLN A N 1
ATOM 710 C CA . GLN A 1 95 ? -24.911 -5.673 10.045 1.00 91.62 95 GLN A CA 1
ATOM 711 C C . GLN A 1 95 ? -24.659 -5.872 11.550 1.00 91.62 95 GLN A C 1
ATOM 713 O O . GLN A 1 95 ? -25.390 -5.310 12.360 1.00 91.62 95 GLN A O 1
ATOM 718 N N . CYS A 1 96 ? -23.651 -6.651 11.938 1.00 90.31 96 CYS A N 1
ATOM 719 C CA . CYS A 1 96 ? -23.280 -6.886 13.329 1.00 90.31 96 CYS A CA 1
ATOM 720 C C . CYS A 1 96 ? -22.085 -6.005 13.714 1.00 90.31 96 CYS A C 1
ATOM 722 O O . CYS A 1 96 ? -22.192 -5.115 14.559 1.00 90.31 96 CYS A O 1
ATOM 724 N N . THR A 1 97 ? -20.945 -6.230 13.064 1.00 90.12 97 THR A N 1
ATOM 725 C CA . THR A 1 97 ? -19.671 -5.572 13.361 1.00 90.12 97 THR A CA 1
ATOM 726 C C . THR A 1 97 ? -19.671 -4.120 12.885 1.00 90.12 97 THR A C 1
ATOM 728 O O . THR A 1 97 ? -19.137 -3.252 13.576 1.00 90.12 97 THR A O 1
ATOM 731 N N . GLY A 1 98 ? -20.348 -3.810 11.776 1.00 91.31 98 GLY A N 1
ATOM 732 C CA . GLY A 1 98 ? -20.468 -2.444 11.260 1.00 91.31 98 GLY A CA 1
ATOM 733 C C . GLY A 1 98 ? -21.200 -1.504 12.222 1.00 91.31 98 GLY A C 1
ATOM 734 O O . GLY A 1 98 ? -20.784 -0.360 12.391 1.00 91.31 98 GLY A O 1
ATOM 735 N N . LEU A 1 99 ? -22.224 -1.985 12.941 1.00 91.75 99 LEU A N 1
ATOM 736 C CA . LEU A 1 99 ? -22.911 -1.194 13.976 1.00 91.75 99 LEU A CA 1
ATOM 737 C C . LEU A 1 99 ? -21.972 -0.816 15.128 1.00 91.75 99 LEU A C 1
ATOM 739 O O . LEU A 1 99 ? -21.986 0.326 15.595 1.00 91.75 99 LEU A O 1
ATOM 743 N N . LEU A 1 100 ? -21.132 -1.758 15.563 1.00 89.06 100 LEU A N 1
ATOM 744 C CA . LEU A 1 100 ? -20.127 -1.504 16.595 1.00 89.06 100 LEU A CA 1
ATOM 745 C C . LEU A 1 100 ? -19.079 -0.503 16.103 1.00 89.06 100 LEU A C 1
ATOM 747 O O . LEU A 1 100 ? -18.763 0.445 16.818 1.00 89.06 100 LEU A O 1
ATOM 751 N N . LEU A 1 101 ? -18.586 -0.674 14.874 1.00 89.31 101 LEU A N 1
ATOM 752 C CA . LEU A 1 101 ? -17.611 0.233 14.266 1.00 89.31 101 LEU A CA 1
ATOM 753 C C . LEU A 1 101 ? -18.160 1.660 14.140 1.00 89.31 101 LEU A C 1
ATOM 755 O O . LEU A 1 101 ? -17.466 2.604 14.512 1.00 89.31 101 LEU A O 1
ATOM 759 N N . ASN A 1 102 ? -19.413 1.813 13.704 1.00 90.94 102 ASN A N 1
ATOM 760 C CA . ASN A 1 102 ? -20.090 3.112 13.653 1.00 90.94 102 ASN A CA 1
ATOM 761 C C . ASN A 1 102 ? -20.174 3.749 15.042 1.00 90.94 102 ASN A C 1
ATOM 763 O O . ASN A 1 102 ? -19.782 4.895 15.218 1.00 90.94 102 ASN A O 1
ATOM 767 N N . THR A 1 103 ? -20.597 2.978 16.047 1.00 89.06 103 THR A N 1
ATOM 768 C CA . THR A 1 103 ? -20.728 3.477 17.424 1.00 89.06 103 THR A CA 1
ATOM 769 C C . THR A 1 103 ? -19.386 3.969 17.977 1.00 89.06 103 THR A C 1
ATOM 771 O O . THR A 1 103 ? -19.325 5.000 18.644 1.00 89.06 103 THR A O 1
ATOM 774 N N . VAL A 1 104 ? -18.290 3.260 17.693 1.00 88.38 104 VAL A N 1
ATOM 775 C CA . VAL A 1 104 ? -16.944 3.661 18.138 1.00 88.38 104 VAL A CA 1
ATOM 776 C C . VAL A 1 104 ? -16.476 4.935 17.429 1.00 88.38 104 VAL A C 1
ATOM 778 O O . VAL A 1 104 ? -15.886 5.809 18.069 1.00 88.38 104 VAL A O 1
ATOM 781 N N . GLU A 1 105 ? -16.755 5.071 16.134 1.00 88.94 105 GLU A N 1
ATOM 782 C CA . GLU A 1 105 ? -16.434 6.276 15.364 1.00 88.94 105 GLU A CA 1
ATOM 783 C C . GLU A 1 105 ? -17.247 7.489 15.841 1.00 88.94 105 GLU A C 1
ATOM 785 O O . GLU A 1 105 ? -16.693 8.574 16.037 1.00 88.94 105 GLU A O 1
ATOM 790 N N . ASP A 1 106 ? -18.530 7.293 16.140 1.00 90.94 106 ASP A N 1
ATOM 791 C CA . ASP A 1 106 ? -19.400 8.320 16.713 1.00 90.94 106 ASP A CA 1
ATOM 792 C C . ASP A 1 106 ? -18.892 8.782 18.081 1.00 90.94 106 ASP A C 1
ATOM 794 O O . ASP A 1 106 ? -18.759 9.985 18.322 1.00 90.94 106 ASP A O 1
ATOM 798 N N . ILE A 1 107 ? -18.528 7.843 18.961 1.00 86.19 107 ILE A N 1
ATOM 799 C CA . ILE A 1 107 ? -17.927 8.168 20.262 1.00 86.19 107 ILE A CA 1
ATOM 800 C C . ILE A 1 107 ? -16.625 8.955 20.065 1.00 86.19 107 ILE A C 1
ATOM 802 O O . ILE A 1 107 ? -16.411 9.955 20.751 1.00 86.19 107 ILE A O 1
ATOM 806 N N . SER A 1 108 ? -15.772 8.562 19.116 1.00 86.69 108 SER A N 1
ATOM 807 C CA . SER A 1 108 ? -14.526 9.282 18.819 1.00 86.69 108 SER A CA 1
ATOM 808 C C . SER A 1 108 ? -14.785 10.724 18.367 1.00 86.69 108 SER A C 1
ATOM 810 O O . SER A 1 108 ? -14.166 11.657 18.886 1.00 86.69 108 SER A O 1
ATOM 812 N N . ASN A 1 109 ? -15.751 10.926 17.472 1.00 82.94 109 ASN A N 1
ATOM 813 C CA . ASN A 1 109 ? -16.147 12.248 16.988 1.00 82.94 109 ASN A CA 1
ATOM 814 C C . ASN A 1 109 ? -16.737 13.126 18.096 1.00 82.94 109 ASN A C 1
ATOM 816 O O . ASN A 1 109 ? -16.465 14.330 18.144 1.00 82.94 109 ASN A O 1
ATOM 820 N N . ILE A 1 110 ? -17.526 12.538 18.997 1.00 82.06 110 ILE A N 1
ATOM 821 C CA . ILE A 1 110 ? -18.048 13.238 20.174 1.00 82.06 110 ILE A CA 1
ATOM 822 C C . ILE A 1 110 ? -16.886 13.686 21.059 1.00 82.06 110 ILE A C 1
ATOM 824 O O . ILE A 1 110 ? -16.822 14.863 21.411 1.00 82.06 110 ILE A O 1
ATOM 828 N N . LEU A 1 111 ? -15.938 12.793 21.357 1.00 76.94 111 LEU A N 1
ATOM 829 C CA . LEU A 1 111 ? -14.769 13.105 22.184 1.00 76.94 111 LEU A CA 1
ATOM 830 C C . LEU A 1 111 ? -13.887 14.198 21.567 1.00 76.94 111 LEU A C 1
ATOM 832 O O . LEU A 1 111 ? -13.405 15.061 22.297 1.00 76.94 111 LEU A O 1
ATOM 836 N N . TYR A 1 112 ? -13.730 14.223 20.241 1.00 74.69 112 TYR A N 1
ATOM 837 C CA . TYR A 1 112 ? -12.987 15.280 19.544 1.00 74.69 112 TYR A CA 1
ATOM 838 C C . TYR A 1 112 ? -13.631 16.670 19.698 1.00 74.69 112 TYR A C 1
ATOM 840 O O . TYR A 1 112 ? -12.940 17.687 19.690 1.00 74.69 112 TYR A O 1
ATOM 848 N N . ARG A 1 113 ? -14.959 16.729 19.852 1.00 75.12 113 ARG A N 1
ATOM 849 C CA . ARG A 1 113 ? -15.711 17.987 19.997 1.00 75.12 113 ARG A CA 1
ATOM 850 C C . ARG A 1 113 ? -15.808 18.485 21.435 1.00 75.12 113 ARG A C 1
ATOM 852 O O . ARG A 1 113 ? -16.256 19.613 21.644 1.00 75.12 113 ARG A O 1
ATOM 859 N N . VAL A 1 114 ? -15.414 17.687 22.427 1.00 73.00 114 VAL A N 1
ATOM 860 C CA . VAL A 1 114 ? -15.441 18.133 23.822 1.00 73.00 114 VAL A CA 1
ATOM 861 C C . VAL A 1 114 ? -14.354 19.188 24.025 1.00 73.00 114 VAL A C 1
ATOM 863 O O . VAL A 1 114 ? -13.162 18.889 24.024 1.00 73.00 114 VAL A O 1
ATOM 866 N N . ASN A 1 115 ? -14.766 20.439 24.236 1.00 59.38 115 ASN A N 1
ATOM 867 C CA . ASN A 1 115 ? -13.849 21.519 24.579 1.00 59.38 115 ASN A CA 1
ATOM 868 C C . ASN A 1 115 ? -13.633 21.572 26.097 1.00 59.38 115 ASN A C 1
ATOM 870 O O . ASN A 1 115 ? -14.340 22.252 26.838 1.00 59.38 115 ASN A O 1
ATOM 874 N N . ILE A 1 116 ? -12.619 20.840 26.549 1.00 63.53 116 ILE A N 1
ATOM 875 C CA . ILE A 1 116 ? -12.286 20.619 27.962 1.00 63.53 116 ILE A CA 1
ATOM 876 C C . ILE A 1 116 ? -11.668 21.878 28.623 1.00 63.53 116 ILE A C 1
ATOM 878 O O . ILE A 1 116 ? -11.384 21.900 29.813 1.00 63.53 116 ILE A O 1
ATOM 882 N N . SER A 1 117 ? -11.478 22.972 27.882 1.00 61.97 117 SER A N 1
ATOM 883 C CA . SER A 1 117 ? -10.839 24.193 28.395 1.00 61.97 117 SER A CA 1
ATOM 884 C C . SER A 1 117 ? -11.750 25.108 29.229 1.00 61.97 117 SER A C 1
ATOM 886 O O . SER A 1 117 ? -11.237 25.989 29.916 1.00 61.97 117 SER A O 1
ATOM 888 N N . GLN A 1 118 ? -13.076 24.920 29.197 1.00 61.69 118 GLN A N 1
ATOM 889 C CA . GLN A 1 118 ? -14.020 25.913 29.734 1.00 61.69 118 GLN A CA 1
ATOM 890 C C . GLN A 1 118 ? -14.375 25.785 31.226 1.00 61.69 118 GLN A C 1
ATOM 892 O O . GLN A 1 118 ? -14.872 26.758 31.777 1.00 61.69 118 GLN A O 1
ATOM 897 N N . ASP A 1 119 ? -14.082 24.669 31.909 1.00 58.41 119 ASP A N 1
ATOM 898 C CA . ASP A 1 119 ? -14.521 24.469 33.308 1.00 58.41 119 ASP A CA 1
ATOM 899 C C . ASP A 1 119 ? -13.519 23.677 34.166 1.00 58.41 119 ASP A C 1
ATOM 901 O O . ASP A 1 119 ? -13.766 22.557 34.610 1.00 58.41 119 ASP A O 1
ATOM 905 N N . THR A 1 120 ? -12.343 24.257 34.406 1.00 57.19 120 THR A N 1
ATOM 906 C CA . THR A 1 120 ? -11.117 23.568 34.863 1.00 57.19 120 THR A CA 1
ATOM 907 C C . THR A 1 120 ? -11.255 22.662 36.101 1.00 57.19 120 THR A C 1
ATOM 909 O O . THR A 1 120 ? -10.592 21.629 36.154 1.00 57.19 120 THR A O 1
ATOM 912 N N . ALA A 1 121 ? -12.129 22.949 37.072 1.00 60.28 121 ALA A N 1
ATOM 913 C CA . ALA A 1 121 ? -12.294 22.102 38.266 1.00 60.28 121 ALA A CA 1
ATOM 914 C C . ALA A 1 121 ? -13.196 20.869 38.041 1.00 60.28 121 ALA A C 1
ATOM 916 O O . ALA A 1 121 ? -12.878 19.767 38.501 1.00 60.28 121 ALA A O 1
ATOM 917 N N . ALA A 1 122 ? -14.313 21.034 37.326 1.00 58.31 122 ALA A N 1
ATOM 918 C CA . ALA A 1 122 ? -15.182 19.921 36.929 1.00 58.31 122 ALA A CA 1
ATOM 919 C C . ALA A 1 122 ? -14.509 19.079 35.836 1.00 58.31 122 ALA A C 1
ATOM 921 O O . ALA A 1 122 ? -14.559 17.849 35.865 1.00 58.31 122 ALA A O 1
ATOM 922 N N . VAL A 1 123 ? -13.784 19.759 34.949 1.00 66.12 123 VAL A N 1
ATOM 923 C CA . VAL A 1 123 ? -12.916 19.197 33.918 1.00 66.12 123 VAL A CA 1
ATOM 924 C C . VAL A 1 123 ? -11.857 18.285 34.511 1.00 66.12 123 VAL A C 1
ATOM 926 O O . VAL A 1 123 ? -11.734 17.157 34.050 1.00 66.12 123 VAL A O 1
ATOM 929 N N . TRP A 1 124 ? -11.112 18.716 35.535 1.00 61.16 124 TRP A N 1
ATOM 930 C CA . TRP A 1 124 ? -10.063 17.871 36.110 1.00 61.16 124 TRP A CA 1
ATOM 931 C C . TRP A 1 124 ? -10.632 16.593 36.719 1.00 61.16 124 TRP A C 1
ATOM 933 O O . TRP A 1 124 ? -10.045 15.529 36.543 1.00 61.16 124 TRP A O 1
ATOM 943 N N . LYS A 1 125 ? -11.803 16.663 37.365 1.00 72.50 125 LYS A N 1
ATOM 944 C CA . LYS A 1 125 ? -12.506 15.470 37.863 1.00 72.50 125 LYS A CA 1
ATOM 945 C C . LYS A 1 125 ? -12.968 14.563 36.722 1.00 72.50 125 LYS A C 1
ATOM 947 O O . LYS A 1 125 ? -12.747 13.359 36.792 1.00 72.50 125 LYS A O 1
ATOM 952 N N . ALA A 1 126 ? -13.564 15.124 35.671 1.00 70.19 126 ALA A N 1
ATOM 953 C CA . ALA A 1 126 ? -14.009 14.364 34.505 1.00 70.19 126 ALA A CA 1
ATOM 954 C C . ALA A 1 126 ? -12.834 13.709 33.755 1.00 70.19 126 ALA A C 1
ATOM 956 O O . ALA A 1 126 ? -12.920 12.540 33.395 1.00 70.19 126 ALA A O 1
ATOM 957 N N . LEU A 1 127 ? -11.714 14.419 33.591 1.00 65.31 127 LEU A N 1
ATOM 958 C CA . LEU A 1 127 ? -10.478 13.899 33.004 1.00 65.31 127 LEU A CA 1
ATOM 959 C C . LEU A 1 127 ? -9.864 12.778 33.848 1.00 65.31 127 LEU A C 1
ATOM 961 O O . LEU A 1 127 ? -9.441 11.773 33.288 1.00 65.31 127 LEU A O 1
ATOM 965 N N . LEU A 1 128 ? -9.856 12.907 35.179 1.00 73.00 128 LEU A N 1
ATOM 966 C CA . LEU A 1 128 ? -9.397 11.844 36.082 1.00 73.00 128 LEU A CA 1
ATOM 967 C C . LEU A 1 128 ? -10.269 10.591 35.968 1.00 73.00 128 LEU A C 1
ATOM 969 O O . LEU A 1 128 ? -9.754 9.473 35.951 1.00 73.00 128 LEU A O 1
ATOM 973 N N . ILE A 1 129 ? -11.588 10.772 35.862 1.00 78.12 129 ILE A N 1
ATOM 974 C CA . ILE A 1 129 ? -12.536 9.671 35.665 1.00 78.12 129 ILE A CA 1
ATOM 975 C C . ILE A 1 129 ? -12.317 9.022 34.296 1.00 78.12 129 ILE A C 1
ATOM 977 O O . ILE A 1 129 ? -12.273 7.796 34.217 1.00 78.12 129 ILE A O 1
ATOM 981 N N . LEU A 1 130 ? -12.131 9.812 33.236 1.00 74.56 130 LEU A N 1
ATOM 982 C CA . LEU A 1 130 ? -11.842 9.307 31.892 1.00 74.56 130 LEU A CA 1
ATOM 983 C C . LEU A 1 130 ? -10.516 8.540 31.845 1.00 74.56 130 LEU A C 1
ATOM 985 O O . LEU A 1 130 ? -10.498 7.423 31.340 1.00 74.56 130 LEU A O 1
ATOM 989 N N . ASP A 1 131 ? -9.440 9.076 32.423 1.00 74.06 131 ASP A N 1
ATOM 990 C CA . ASP A 1 131 ? -8.139 8.399 32.527 1.00 74.06 131 ASP A CA 1
ATOM 991 C C . ASP A 1 131 ? -8.246 7.086 33.319 1.00 74.06 131 ASP A C 1
ATOM 993 O O . ASP A 1 131 ? -7.755 6.045 32.882 1.00 74.06 131 ASP A O 1
ATOM 997 N N . THR A 1 132 ? -8.969 7.095 34.441 1.00 75.50 132 THR A N 1
ATOM 998 C CA . THR A 1 132 ? -9.200 5.889 35.253 1.00 75.50 132 THR A CA 1
ATOM 999 C C . THR A 1 132 ? -10.021 4.851 34.486 1.00 75.50 132 THR A C 1
ATOM 1001 O O . THR A 1 132 ? -9.690 3.665 34.484 1.00 75.50 132 THR A O 1
ATOM 1004 N N . THR A 1 133 ? -11.060 5.288 33.774 1.00 79.44 133 THR A N 1
ATOM 1005 C CA . THR A 1 133 ? -11.916 4.417 32.956 1.00 79.44 133 THR A CA 1
ATOM 1006 C C . THR A 1 133 ? -11.133 3.834 31.782 1.00 79.44 133 THR A C 1
ATOM 1008 O O . THR A 1 133 ? -11.227 2.637 31.527 1.00 79.44 133 THR A O 1
ATOM 1011 N N . ALA A 1 134 ? -10.300 4.638 31.118 1.00 74.81 134 ALA A N 1
ATOM 1012 C CA . ALA A 1 134 ? -9.423 4.198 30.039 1.00 74.81 134 ALA A CA 1
ATOM 1013 C C . ALA A 1 134 ? -8.363 3.202 30.531 1.00 74.81 134 ALA A C 1
ATOM 1015 O O . ALA A 1 134 ? -8.121 2.196 29.868 1.00 74.81 134 ALA A O 1
ATOM 1016 N N . LYS A 1 135 ? -7.768 3.422 31.711 1.00 72.44 135 LYS A N 1
ATOM 1017 C CA . LYS A 1 135 ? -6.837 2.473 32.346 1.00 72.44 135 LYS A CA 1
ATOM 1018 C C . LYS A 1 135 ? -7.517 1.154 32.710 1.00 72.44 135 LYS A C 1
ATOM 1020 O O . LYS A 1 135 ? -6.943 0.099 32.454 1.00 72.44 135 LYS A O 1
ATOM 1025 N N . ASN A 1 136 ? -8.740 1.200 33.237 1.00 77.62 136 ASN A N 1
ATOM 1026 C CA . ASN A 1 136 ? -9.521 0.004 33.562 1.00 77.62 136 ASN A CA 1
ATOM 1027 C C . ASN A 1 136 ? -9.935 -0.769 32.305 1.00 77.62 136 ASN A C 1
ATOM 1029 O O . ASN A 1 136 ? -9.773 -1.985 32.252 1.00 77.62 136 ASN A O 1
ATOM 1033 N N . LEU A 1 137 ? -10.411 -0.069 31.272 1.00 72.75 137 LEU A N 1
ATOM 1034 C CA . LEU A 1 137 ? -10.710 -0.656 29.965 1.00 72.75 137 LEU A CA 1
ATOM 1035 C C . LEU A 1 137 ? -9.462 -1.271 29.344 1.00 72.75 137 LEU A C 1
ATOM 1037 O O . LEU A 1 137 ? -9.519 -2.416 28.912 1.00 72.75 137 LEU A O 1
ATOM 1041 N N . ARG A 1 138 ? -8.329 -0.558 29.359 1.00 67.69 138 ARG A N 1
ATOM 1042 C CA . ARG A 1 138 ? -7.042 -1.090 28.904 1.00 67.69 138 ARG A CA 1
ATOM 1043 C C . ARG A 1 138 ? -6.709 -2.369 29.657 1.00 67.69 138 ARG A C 1
ATOM 1045 O O . ARG A 1 138 ? -6.435 -3.353 28.994 1.00 67.69 138 ARG A O 1
ATOM 1052 N N . GLY A 1 139 ? -6.809 -2.368 30.988 1.00 73.31 139 GLY A N 1
ATOM 1053 C CA . GLY A 1 139 ? -6.608 -3.542 31.840 1.00 73.31 139 GLY A CA 1
ATOM 1054 C C . GLY A 1 139 ? -7.488 -4.722 31.432 1.00 73.31 139 GLY A C 1
ATOM 1055 O O . GLY A 1 139 ? -6.967 -5.799 31.157 1.00 73.31 139 GLY A O 1
ATOM 1056 N N . ASN A 1 140 ? -8.797 -4.497 31.301 1.00 74.62 140 ASN A N 1
ATOM 1057 C CA . ASN A 1 140 ? -9.768 -5.505 30.874 1.00 74.62 140 ASN A CA 1
ATOM 1058 C C . ASN A 1 140 ? -9.472 -6.037 29.468 1.00 74.62 140 ASN A C 1
ATOM 1060 O O . ASN A 1 140 ? -9.532 -7.242 29.253 1.00 74.62 140 ASN A O 1
ATOM 1064 N N . VAL A 1 141 ? -9.110 -5.161 28.532 1.00 67.81 141 VAL A N 1
ATOM 1065 C CA . VAL A 1 141 ? -8.725 -5.527 27.166 1.00 67.81 141 VAL A CA 1
ATOM 1066 C C . VAL A 1 141 ? -7.428 -6.339 27.161 1.00 67.81 141 VAL A C 1
ATOM 1068 O O . VAL A 1 141 ? -7.395 -7.385 26.523 1.00 67.81 141 VAL A O 1
ATOM 1071 N N . THR A 1 142 ? -6.393 -5.955 27.919 1.00 66.19 142 THR A N 1
ATOM 1072 C CA . THR A 1 142 ? -5.188 -6.794 28.083 1.00 66.19 142 THR A CA 1
ATOM 1073 C C . THR A 1 142 ? -5.511 -8.140 28.722 1.00 66.19 142 THR A C 1
ATOM 1075 O O . THR A 1 142 ? -4.996 -9.153 28.268 1.00 66.19 142 THR A O 1
ATOM 1078 N N . ASN A 1 143 ? -6.397 -8.184 29.719 1.00 70.12 143 ASN A N 1
ATOM 1079 C CA . ASN A 1 143 ? -6.811 -9.438 30.350 1.00 70.12 143 ASN A CA 1
ATOM 1080 C C . ASN A 1 143 ? -7.571 -10.343 29.365 1.00 70.12 143 ASN A C 1
ATOM 1082 O O . ASN A 1 143 ? -7.359 -11.554 29.355 1.00 70.12 143 ASN A O 1
ATOM 1086 N N . LEU A 1 144 ? -8.402 -9.757 28.495 1.00 64.12 144 LEU A N 1
ATOM 1087 C CA . LEU A 1 144 ? -9.061 -10.458 27.389 1.00 64.12 144 LEU A CA 1
ATOM 1088 C C . LEU A 1 144 ? -8.044 -10.970 26.353 1.00 64.12 144 LEU A C 1
ATOM 1090 O O . LEU A 1 144 ? -8.179 -12.098 25.892 1.00 64.12 144 LEU A O 1
ATOM 1094 N N . MET A 1 145 ? -7.000 -10.192 26.042 1.00 53.47 145 MET A N 1
ATOM 1095 C CA . MET A 1 145 ? -5.898 -10.595 25.148 1.00 53.47 145 MET A CA 1
ATOM 1096 C C . MET A 1 145 ? -5.006 -11.702 25.740 1.00 53.47 145 MET A C 1
ATOM 1098 O O . MET A 1 145 ? -4.334 -12.401 24.990 1.00 53.47 145 MET A O 1
ATOM 1102 N N . THR A 1 146 ? -4.991 -11.884 27.065 1.00 57.16 146 THR A N 1
ATOM 1103 C CA . THR A 1 146 ? -4.250 -12.971 27.741 1.00 57.16 146 THR A CA 1
ATOM 1104 C C . THR A 1 146 ? -5.057 -14.260 27.923 1.00 57.16 146 THR A C 1
ATOM 1106 O O . THR A 1 146 ? -4.519 -15.249 28.424 1.00 57.16 146 THR A O 1
ATOM 1109 N N . LEU A 1 147 ? -6.340 -14.281 27.540 1.00 55.31 147 LEU A N 1
ATOM 1110 C CA . LEU A 1 147 ? -7.131 -15.511 27.538 1.00 55.31 147 LEU A CA 1
ATOM 1111 C C . LEU A 1 147 ? -6.659 -16.431 26.395 1.00 55.31 147 LEU A C 1
ATOM 1113 O O . LEU A 1 147 ? -6.472 -15.962 25.273 1.00 55.31 147 LEU A O 1
ATOM 1117 N N . PRO A 1 148 ? -6.538 -17.752 26.627 1.00 50.84 148 PRO A N 1
ATOM 1118 C CA . PRO A 1 148 ? -5.977 -18.701 25.658 1.00 50.84 148 PRO A CA 1
ATOM 1119 C C . PRO A 1 148 ? -6.808 -18.901 24.373 1.00 50.84 148 PRO A C 1
ATOM 1121 O O . PRO A 1 148 ? -6.438 -19.719 23.543 1.00 50.84 148 PRO A O 1
ATOM 1124 N N . LEU A 1 149 ? -7.914 -18.171 24.187 1.00 47.03 149 LEU A N 1
ATOM 1125 C CA . LEU A 1 149 ? -8.788 -18.248 23.008 1.00 47.03 149 LEU A CA 1
ATOM 1126 C C . LEU A 1 149 ? -8.535 -17.143 21.959 1.00 47.03 149 LEU A C 1
ATOM 1128 O O . LEU A 1 149 ? -9.257 -17.092 20.971 1.00 47.03 149 LEU A O 1
ATOM 1132 N N . PHE A 1 150 ? -7.552 -16.255 22.159 1.00 42.22 150 PHE A N 1
ATOM 1133 C CA . PHE A 1 150 ? -7.336 -15.063 21.314 1.00 42.22 150 PHE A CA 1
ATOM 1134 C C . PHE A 1 150 ? -5.909 -14.911 20.749 1.00 42.22 150 PHE A C 1
ATOM 1136 O O . PHE A 1 150 ? -5.561 -13.840 20.254 1.00 42.22 150 PHE A O 1
ATOM 1143 N N . LEU A 1 151 ? -5.067 -15.949 20.823 1.00 38.81 151 LEU A N 1
ATOM 1144 C CA . LEU A 1 151 ? -3.639 -15.847 20.482 1.00 38.81 151 LEU A CA 1
ATOM 1145 C C . LEU A 1 151 ? -3.263 -16.211 19.038 1.00 38.81 151 LEU A C 1
ATOM 1147 O O . LEU A 1 151 ? -2.105 -16.014 18.684 1.00 38.81 151 LEU A O 1
ATOM 1151 N N . ASP A 1 152 ? -4.196 -16.661 18.196 1.00 37.22 152 ASP A N 1
ATOM 1152 C CA . ASP A 1 152 ? -3.836 -17.124 16.845 1.00 37.22 152 ASP A CA 1
ATOM 1153 C C . ASP A 1 152 ? -4.158 -16.145 15.695 1.00 37.22 152 ASP A C 1
ATOM 1155 O O . ASP A 1 152 ? -3.700 -16.383 14.583 1.00 37.22 152 ASP A O 1
ATOM 1159 N N . ASP A 1 153 ? -4.845 -15.011 15.926 1.00 40.38 153 ASP A N 1
ATOM 1160 C CA . ASP A 1 153 ? -5.349 -14.166 14.815 1.00 40.38 153 ASP A CA 1
ATOM 1161 C C . ASP A 1 153 ? -5.177 -12.629 14.946 1.00 40.38 153 ASP A C 1
ATOM 1163 O O . ASP A 1 153 ? -5.792 -11.883 14.181 1.00 40.38 153 ASP A O 1
ATOM 1167 N N . MET A 1 154 ? -4.334 -12.088 15.844 1.00 38.12 154 MET A N 1
ATOM 1168 C CA . MET A 1 154 ? -4.016 -10.640 15.813 1.00 38.12 154 MET A CA 1
ATOM 1169 C C . MET A 1 154 ? -2.582 -10.337 15.352 1.00 38.12 154 MET A C 1
ATOM 1171 O O . MET A 1 154 ? -1.629 -10.822 15.961 1.00 38.12 154 MET A O 1
ATOM 1175 N N . PRO A 1 155 ? -2.395 -9.476 14.328 1.00 41.00 155 PRO A N 1
ATOM 1176 C CA . PRO A 1 155 ? -1.078 -8.991 13.949 1.00 41.00 155 PRO A CA 1
ATOM 1177 C C . PRO A 1 155 ? -0.516 -8.065 15.034 1.00 41.00 155 PRO A C 1
ATOM 1179 O O . PRO A 1 155 ? -1.192 -7.176 15.552 1.00 41.00 155 PRO A O 1
ATOM 1182 N N . ASP A 1 156 ? 0.755 -8.283 15.350 1.00 42.47 156 ASP A N 1
ATOM 1183 C CA . ASP A 1 156 ? 1.530 -7.541 16.335 1.00 42.47 156 ASP A CA 1
ATOM 1184 C C . ASP A 1 156 ? 1.639 -6.043 15.970 1.00 42.47 156 ASP A C 1
ATOM 1186 O O . ASP A 1 156 ? 2.315 -5.645 15.017 1.00 42.47 156 ASP A O 1
ATOM 1190 N N . TYR A 1 157 ? 0.958 -5.193 16.744 1.00 50.69 157 TYR A N 1
ATOM 1191 C CA . TYR A 1 157 ? 0.961 -3.731 16.603 1.00 50.69 157 TYR A CA 1
ATOM 1192 C C . TYR A 1 157 ? 2.099 -3.033 17.369 1.00 50.69 157 TYR A C 1
ATOM 1194 O O . TYR A 1 157 ? 2.140 -1.798 17.424 1.00 50.69 157 TYR A O 1
ATOM 1202 N N . SER A 1 158 ? 3.063 -3.777 17.921 1.00 46.56 158 SER A N 1
ATOM 1203 C CA . SER A 1 158 ? 4.201 -3.217 18.669 1.00 46.56 158 SER A CA 1
ATOM 1204 C C . SER A 1 158 ? 5.114 -2.276 17.855 1.00 46.56 158 SER A C 1
ATOM 1206 O O . SER A 1 158 ? 5.943 -1.574 18.434 1.00 46.56 158 SER A O 1
ATOM 1208 N N . ASN A 1 159 ? 4.915 -2.154 16.536 1.00 37.72 159 ASN A N 1
ATOM 1209 C CA . ASN A 1 159 ? 5.688 -1.266 15.658 1.00 37.72 159 ASN A CA 1
ATOM 1210 C C . ASN A 1 159 ? 5.052 0.103 15.330 1.00 37.72 159 ASN A C 1
ATOM 1212 O O . ASN A 1 159 ? 5.664 0.888 14.602 1.00 37.72 159 ASN A O 1
ATOM 1216 N N . LEU A 1 160 ? 3.881 0.462 15.874 1.00 44.66 160 LEU A N 1
ATOM 1217 C CA . LEU A 1 160 ? 3.267 1.778 15.590 1.00 44.66 160 LEU A CA 1
ATOM 1218 C C . LEU A 1 160 ? 4.050 2.985 16.151 1.00 44.66 160 LEU A C 1
ATOM 1220 O O . LEU A 1 160 ? 3.887 4.095 15.651 1.00 44.66 160 LEU A O 1
ATOM 1224 N N . TYR A 1 161 ? 4.949 2.786 17.120 1.00 37.28 161 TYR A N 1
ATOM 1225 C CA . TYR A 1 161 ? 5.774 3.864 17.690 1.00 37.28 161 TYR A CA 1
ATOM 1226 C C . TYR A 1 161 ? 7.092 4.135 16.942 1.00 37.28 161 TYR A C 1
ATOM 1228 O O . TYR A 1 161 ? 7.822 5.048 17.320 1.00 37.28 161 TYR A O 1
ATOM 1236 N N . ARG A 1 162 ? 7.409 3.398 15.865 1.00 35.34 162 ARG A N 1
ATOM 1237 C CA . ARG A 1 162 ? 8.643 3.610 15.074 1.00 35.34 162 ARG A CA 1
ATOM 1238 C C . ARG A 1 162 ? 8.464 4.403 13.776 1.00 35.34 162 ARG A C 1
ATOM 1240 O O . ARG A 1 162 ? 9.452 4.664 13.104 1.00 35.34 162 ARG A O 1
ATOM 1247 N N . ILE A 1 163 ? 7.243 4.814 13.430 1.00 42.47 163 ILE A N 1
ATOM 1248 C CA . ILE A 1 163 ? 6.953 5.508 12.158 1.00 42.47 163 ILE A CA 1
ATOM 1249 C C . ILE A 1 163 ? 6.991 7.050 12.290 1.00 42.47 163 ILE A C 1
ATOM 1251 O O . ILE A 1 163 ? 6.997 7.742 11.283 1.00 42.47 163 ILE A O 1
ATOM 1255 N N . PHE A 1 164 ? 7.107 7.609 13.502 1.00 34.75 164 PHE A N 1
ATOM 1256 C CA . PHE A 1 164 ? 7.163 9.069 13.725 1.00 34.75 164 PHE A CA 1
ATOM 1257 C C . PHE A 1 164 ? 8.556 9.633 14.060 1.00 34.75 164 PHE A C 1
ATOM 1259 O O . PHE A 1 164 ? 8.660 10.772 14.506 1.00 34.75 164 PHE A O 1
ATOM 1266 N N . LEU A 1 165 ? 9.630 8.868 13.846 1.00 34.62 165 LEU A N 1
ATOM 1267 C CA . LEU A 1 165 ? 11.006 9.357 14.003 1.00 34.62 165 LEU A CA 1
ATOM 1268 C C . LEU A 1 165 ? 11.907 8.857 12.866 1.00 34.62 165 LEU A C 1
ATOM 1270 O O . LEU A 1 165 ? 12.814 8.064 13.109 1.00 34.62 165 LEU A O 1
ATOM 1274 N N . VAL A 1 166 ? 11.639 9.324 11.644 1.00 40.97 166 VAL A N 1
ATOM 1275 C CA . VAL A 1 166 ? 12.642 9.636 10.607 1.00 40.97 166 VAL A CA 1
ATOM 1276 C C . VAL A 1 166 ? 12.130 10.842 9.834 1.00 40.97 166 VAL A C 1
ATOM 1278 O O . VAL A 1 166 ? 10.951 10.789 9.419 1.00 40.97 166 VAL A O 1
#

Foldseek 3Di:
DFDDDPPDGPPDDDADPQFDDPPSQFGDFQWAWGPVDPPIDTDGLQADPQFAPDSGADRHQSAGHGDPQFDDSRSCHGDPQWFDDPRHTDHNCDPPSVVVVVVVVVVVVVVVPDPLPPPVPVSVVVVVVVVVVVVVVVVVVVVVCPPPPNPPGDDDPPCPVVPPDD

pLDDT: mean 78.23, std 18.75, range [34.62, 98.06]

Secondary structure (DSSP, 8-state):
-----SS-------PPTTEESTTS-EEPTTEE--TTSTT---EE----TTTEEEEEE-TTT--EEEPTTEESTTS-EEPTTEEEETTEEEE--STTHHHHHHHHHHHHHHHHH--TTS-HHHHHHHHHHHHHHHHHHHHHHHHHHTSTTSSSS----TTGGGSS--

InterPro domains:
  IPR002049 Laminin-type EGF domain [PF00053] (12-42)
  IPR002049 Laminin-type EGF domain [PF00053] (45-83)
  IPR002049 Laminin-type EGF domain [PS01248] (13-47)
  IPR002049 Laminin-type EGF domain [PS50027] (45-91)
  IPR002049 Laminin-type EGF domain [SM00180] (45-92)
  IPR002049 Laminin-type EGF domain [cd00055] (13-43)
  IPR002049 Laminin-type EGF domain [cd00055] (44-78)
  IPR050440 Laminin/Netrin Extracellular Matrix [PTHR10574] (15-92)

Radius of gyration: 26.09 Å; chains: 1; bounding box: 52×45×82 Å